Protein AF-A0A7X9XDW2-F1 (afdb_monomer)

Radius of gyration: 13.93 Å; Cα contacts (8 Å, |Δi|>4): 79; chains: 1; bounding box: 46×20×32 Å

Sequence (72 aa):
MGDVSLYTYIFIEHKVGKKAGDNARMAAEKAYQKIDDIAKKKKVKVFVKNRPLIRIKYLDDQGQLQLFKPNI

Organism: NCBI:txid694437

pLDDT: mean 74.88, std 14.26, range [36.94, 92.56]

Structure (mmCIF, N/CA/C/O backbone):
data_AF-A0A7X9XDW2-F1
#
_entry.id   AF-A0A7X9XDW2-F1
#
loop_
_atom_site.group_PDB
_atom_site.id
_atom_site.type_symbol
_atom_site.label_atom_id
_atom_site.label_alt_id
_atom_site.label_comp_id
_atom_site.label_asym_id
_atom_site.label_entity_id
_atom_site.label_seq_id
_atom_site.pdbx_PDB_ins_code
_atom_site.Cartn_x
_atom_site.Cartn_y
_atom_site.Cartn_z
_atom_site.occupancy
_atom_site.B_iso_or_equiv
_atom_site.auth_seq_id
_atom_site.auth_comp_id
_atom_site.auth_asym_id
_atom_site.auth_atom_id
_atom_site.pdbx_PDB_model_num
ATOM 1 N N . MET A 1 1 ? -26.539 -11.121 -0.773 1.00 36.94 1 MET A N 1
ATOM 2 C CA . MET A 1 1 ? -25.987 -9.757 -0.638 1.00 36.94 1 MET A CA 1
ATOM 3 C C . MET A 1 1 ? -24.478 -9.885 -0.560 1.00 36.94 1 MET A C 1
ATOM 5 O O . MET A 1 1 ? -23.986 -10.438 0.411 1.00 36.94 1 MET A O 1
ATOM 9 N N . GLY A 1 2 ? -23.765 -9.528 -1.629 1.00 42.09 2 GLY A N 1
ATOM 10 C CA . GLY A 1 2 ? -22.304 -9.578 -1.635 1.00 42.09 2 GLY A CA 1
ATOM 11 C C . GLY A 1 2 ? -21.761 -8.383 -0.866 1.00 42.09 2 GLY A C 1
ATOM 12 O O . GLY A 1 2 ? -22.078 -7.251 -1.220 1.00 42.09 2 GLY A O 1
ATOM 13 N N . ASP A 1 3 ? -20.980 -8.636 0.181 1.00 45.94 3 ASP A N 1
ATOM 14 C CA . ASP A 1 3 ? -20.171 -7.620 0.852 1.00 45.94 3 ASP A CA 1
ATOM 15 C C . ASP A 1 3 ? -19.247 -6.968 -0.187 1.00 45.94 3 ASP A C 1
ATOM 17 O O . ASP A 1 3 ? -18.171 -7.485 -0.505 1.00 45.94 3 ASP A O 1
ATOM 21 N N . VAL A 1 4 ? -19.656 -5.825 -0.742 1.00 45.72 4 VAL A N 1
ATOM 22 C CA . VAL A 1 4 ? -18.746 -4.950 -1.482 1.00 45.72 4 VAL A CA 1
ATOM 23 C C . VAL A 1 4 ? -17.859 -4.298 -0.432 1.00 45.72 4 VAL A C 1
ATOM 25 O O . VAL A 1 4 ? -18.123 -3.210 0.071 1.00 45.72 4 VAL A O 1
ATOM 28 N N . SER A 1 5 ? -16.806 -5.017 -0.055 1.00 54.66 5 SER A N 1
ATOM 29 C CA . SER A 1 5 ? -15.694 -4.447 0.690 1.00 54.66 5 SER A CA 1
ATOM 30 C C . SER A 1 5 ? -15.057 -3.399 -0.222 1.00 54.66 5 SER A C 1
ATOM 32 O O . SER A 1 5 ? -14.293 -3.751 -1.120 1.00 54.66 5 SER A O 1
ATOM 34 N N . LEU A 1 6 ? -15.422 -2.126 -0.062 1.00 52.53 6 LEU A N 1
ATOM 35 C CA . LEU A 1 6 ? -14.801 -1.015 -0.781 1.00 52.53 6 LEU A CA 1
ATOM 36 C C . LEU A 1 6 ? -13.319 -0.972 -0.383 1.00 52.53 6 LEU A C 1
ATOM 38 O O . LEU A 1 6 ? -12.952 -0.472 0.677 1.00 52.53 6 LEU A O 1
ATOM 42 N N . TYR A 1 7 ? -12.467 -1.584 -1.203 1.00 58.41 7 TYR A N 1
ATOM 43 C CA . TYR A 1 7 ? -11.025 -1.523 -1.022 1.00 58.41 7 TYR A CA 1
ATOM 44 C C . TYR A 1 7 ? -10.532 -0.185 -1.560 1.00 58.41 7 TYR A C 1
ATOM 46 O O . TYR A 1 7 ? -10.645 0.085 -2.756 1.00 58.41 7 TYR A O 1
ATOM 54 N N . THR A 1 8 ? -9.952 0.635 -0.689 1.00 75.75 8 THR A N 1
ATOM 55 C CA . THR A 1 8 ? -9.291 1.868 -1.117 1.00 75.75 8 THR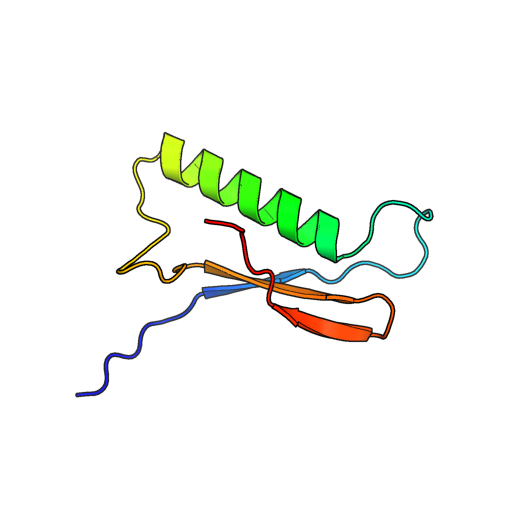 A CA 1
ATOM 56 C C . THR A 1 8 ? -7.884 1.529 -1.597 1.00 75.75 8 THR A C 1
ATOM 58 O O . THR A 1 8 ? -7.071 0.970 -0.852 1.00 75.75 8 THR A O 1
ATOM 61 N N . TYR A 1 9 ? -7.601 1.855 -2.857 1.00 74.62 9 TYR A N 1
ATOM 62 C CA . TYR A 1 9 ? -6.289 1.670 -3.465 1.00 74.62 9 TYR A CA 1
ATOM 63 C C . TYR A 1 9 ? -5.529 2.989 -3.482 1.00 74.62 9 TYR A C 1
ATOM 65 O O . TYR A 1 9 ? -6.052 4.009 -3.925 1.00 74.62 9 TYR A O 1
ATOM 73 N N . ILE A 1 10 ? -4.276 2.943 -3.044 1.00 77.44 10 ILE A N 1
ATOM 74 C CA . ILE A 1 10 ? -3.314 4.020 -3.264 1.00 77.44 10 ILE A CA 1
ATOM 75 C C . ILE A 1 10 ? -2.337 3.515 -4.318 1.00 77.44 10 ILE A C 1
ATOM 77 O O . ILE A 1 10 ? -1.698 2.475 -4.136 1.00 77.44 10 ILE A O 1
ATOM 81 N N . PHE A 1 11 ? -2.258 4.232 -5.434 1.00 77.06 11 PHE A N 1
ATOM 82 C CA . PHE A 1 11 ? -1.297 3.951 -6.488 1.00 77.06 11 PHE A CA 1
ATOM 83 C C . PHE A 1 11 ? -0.114 4.904 -6.367 1.00 77.06 11 PHE A C 1
ATOM 85 O O . PHE A 1 11 ? -0.300 6.116 -6.256 1.00 77.06 11 PHE A O 1
ATOM 92 N N . ILE A 1 12 ? 1.093 4.345 -6.355 1.00 73.00 12 ILE A N 1
ATOM 93 C CA . ILE A 1 12 ? 2.335 5.108 -6.284 1.00 73.00 12 ILE A CA 1
ATOM 94 C C . ILE A 1 12 ? 3.089 4.887 -7.587 1.00 73.00 12 ILE A C 1
ATOM 96 O O . ILE A 1 12 ? 3.652 3.820 -7.833 1.00 73.00 12 ILE A O 1
ATOM 100 N N . GLU A 1 13 ? 3.085 5.924 -8.415 1.00 65.50 13 GLU A N 1
ATOM 101 C CA . GLU A 1 13 ? 3.898 6.002 -9.618 1.00 65.50 13 GLU A CA 1
ATOM 102 C C . GLU A 1 13 ? 5.247 6.626 -9.261 1.00 65.50 13 GLU A C 1
ATOM 104 O O . GLU A 1 13 ? 5.321 7.747 -8.747 1.00 65.50 13 GLU A O 1
ATOM 109 N N . HIS A 1 14 ? 6.330 5.895 -9.505 1.00 63.44 14 HIS A N 1
ATOM 110 C CA . HIS A 1 14 ? 7.668 6.438 -9.341 1.00 63.44 14 HIS A CA 1
ATOM 111 C C . HIS A 1 14 ? 8.120 7.075 -10.657 1.00 63.44 14 HIS A C 1
ATOM 113 O O . HIS A 1 14 ? 8.113 6.424 -11.699 1.00 63.44 14 HIS A O 1
ATOM 119 N N . LYS A 1 15 ? 8.522 8.355 -10.623 1.00 59.53 15 LYS A N 1
ATOM 120 C CA . LYS A 1 15 ? 9.071 9.030 -11.806 1.00 59.53 15 LYS A CA 1
ATOM 121 C C . LYS A 1 15 ? 10.412 8.399 -12.172 1.00 59.53 15 LYS A C 1
ATOM 123 O O . LYS A 1 15 ? 11.394 8.544 -11.443 1.00 59.53 15 LYS A O 1
ATOM 128 N N . VAL A 1 16 ? 10.437 7.726 -13.316 1.00 56.50 16 VAL A N 1
ATOM 129 C CA . VAL A 1 16 ? 11.636 7.134 -13.916 1.00 56.50 16 VAL A CA 1
ATOM 130 C C . VAL A 1 16 ? 12.694 8.232 -14.106 1.00 56.50 16 VAL A C 1
ATOM 132 O O . VAL A 1 16 ? 12.393 9.286 -14.664 1.00 56.50 16 VAL A O 1
ATOM 135 N N . GLY A 1 17 ? 13.916 8.019 -13.600 1.00 54.66 17 GLY A N 1
ATOM 136 C CA . GLY A 1 17 ? 15.047 8.945 -13.789 1.00 54.66 17 GLY A CA 1
ATOM 137 C C . GLY A 1 17 ? 15.635 9.614 -12.536 1.00 54.66 17 GLY A C 1
ATOM 138 O O . GLY A 1 17 ? 16.485 10.492 -12.677 1.00 54.66 17 GLY A O 1
ATOM 139 N N . LYS A 1 18 ? 15.247 9.227 -11.310 1.00 51.09 18 LYS A N 1
ATOM 140 C CA . LYS A 1 18 ? 15.947 9.655 -10.080 1.00 51.09 18 LYS A CA 1
ATOM 141 C C . LYS A 1 18 ? 16.773 8.520 -9.466 1.00 51.09 18 LYS A C 1
ATOM 143 O O . LYS A 1 18 ? 16.380 7.366 -9.527 1.00 51.09 18 LYS A O 1
ATOM 148 N N . LYS A 1 19 ? 17.944 8.918 -8.945 1.00 49.03 19 LYS A N 1
ATOM 149 C CA . LYS A 1 19 ? 19.073 8.142 -8.394 1.00 49.03 19 LYS A CA 1
ATOM 150 C C . LYS A 1 19 ? 18.760 6.696 -7.979 1.00 49.03 19 LYS A C 1
ATOM 152 O O . LYS A 1 19 ? 17.848 6.452 -7.197 1.00 49.03 19 LYS A O 1
ATOM 157 N N . ALA A 1 20 ? 19.629 5.781 -8.419 1.00 45.91 20 ALA A N 1
ATOM 158 C CA . ALA A 1 20 ? 19.730 4.412 -7.922 1.00 45.91 20 ALA A CA 1
ATOM 159 C C . ALA A 1 20 ? 19.711 4.402 -6.383 1.00 45.91 20 ALA A C 1
ATOM 161 O O . ALA A 1 20 ? 20.636 4.911 -5.749 1.00 45.91 20 ALA A O 1
ATOM 162 N N . GLY A 1 21 ? 18.629 3.890 -5.795 1.00 50.97 21 GLY A N 1
ATOM 163 C CA . GLY A 1 21 ? 18.478 3.779 -4.343 1.00 50.97 21 GLY A CA 1
ATOM 164 C C . GLY A 1 21 ? 17.057 3.983 -3.820 1.00 50.97 21 GLY A C 1
ATOM 165 O O . GLY A 1 21 ? 16.709 3.352 -2.835 1.00 50.97 21 GLY A O 1
ATOM 166 N N . ASP A 1 22 ? 16.220 4.791 -4.479 1.00 57.97 22 ASP A N 1
ATOM 167 C CA . ASP A 1 22 ? 14.792 4.924 -4.147 1.00 57.97 22 ASP A CA 1
ATOM 168 C C . ASP A 1 22 ? 13.966 4.245 -5.251 1.00 57.97 22 ASP A C 1
ATOM 170 O O . ASP A 1 22 ? 13.703 4.835 -6.295 1.00 57.97 22 ASP A O 1
ATOM 174 N N . ASN A 1 23 ? 13.584 2.981 -5.055 1.00 73.94 23 ASN A N 1
ATOM 175 C CA . ASN A 1 23 ? 12.665 2.292 -5.966 1.00 73.94 23 ASN A CA 1
ATOM 176 C C . ASN A 1 23 ? 11.205 2.485 -5.515 1.00 73.94 23 ASN A C 1
ATOM 178 O O . ASN A 1 23 ? 10.911 2.811 -4.360 1.00 73.94 23 ASN A O 1
ATOM 182 N N . ALA A 1 24 ? 10.254 2.277 -6.426 1.00 80.38 24 ALA A N 1
ATOM 183 C CA . ALA A 1 24 ? 8.829 2.461 -6.143 1.00 80.38 24 ALA A CA 1
ATOM 184 C C . ALA A 1 24 ? 8.326 1.594 -4.970 1.00 80.38 24 ALA A C 1
ATOM 186 O O . ALA A 1 24 ? 7.401 1.982 -4.252 1.00 80.38 24 ALA A O 1
ATOM 187 N N . ARG A 1 25 ? 8.980 0.449 -4.726 1.00 83.94 25 ARG A N 1
ATOM 188 C CA . ARG A 1 25 ? 8.735 -0.412 -3.565 1.00 83.94 25 ARG A CA 1
ATOM 189 C C . ARG A 1 25 ? 9.019 0.318 -2.250 1.00 83.94 25 ARG A C 1
ATOM 191 O O . ARG A 1 25 ? 8.178 0.276 -1.356 1.00 83.94 25 ARG A O 1
ATOM 198 N N . MET A 1 26 ? 10.157 1.001 -2.126 1.00 84.00 26 MET A N 1
ATOM 199 C CA . MET A 1 26 ? 10.491 1.782 -0.927 1.00 84.00 26 MET A CA 1
ATOM 200 C C . MET A 1 26 ? 9.518 2.942 -0.709 1.00 84.00 26 MET A C 1
ATOM 202 O O . MET A 1 26 ? 9.169 3.256 0.430 1.00 84.00 26 MET A O 1
ATOM 206 N N . ALA A 1 27 ? 9.041 3.573 -1.785 1.00 84.00 27 ALA A N 1
ATOM 207 C CA . ALA A 1 27 ? 7.995 4.589 -1.685 1.00 84.00 27 ALA A CA 1
ATOM 208 C C . ALA A 1 27 ? 6.677 3.992 -1.157 1.00 84.00 27 ALA A C 1
ATOM 210 O O . ALA A 1 27 ? 6.036 4.592 -0.291 1.00 84.00 27 ALA A O 1
ATOM 211 N N . ALA A 1 28 ? 6.308 2.792 -1.617 1.00 86.62 28 ALA A N 1
ATOM 212 C CA . ALA A 1 28 ? 5.151 2.060 -1.11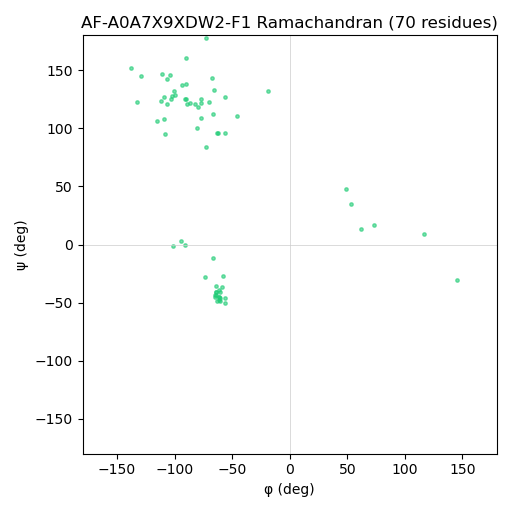0 1.00 86.62 28 ALA A CA 1
ATOM 213 C C . ALA A 1 28 ? 5.287 1.660 0.363 1.00 86.62 28 ALA A C 1
ATOM 215 O O . ALA A 1 28 ? 4.336 1.829 1.127 1.00 86.62 28 ALA A O 1
ATOM 216 N N . GLU A 1 29 ? 6.468 1.216 0.782 1.00 87.38 29 GLU A N 1
ATOM 217 C CA . GLU A 1 29 ? 6.764 0.897 2.179 1.00 87.38 29 GLU A CA 1
ATOM 218 C C . G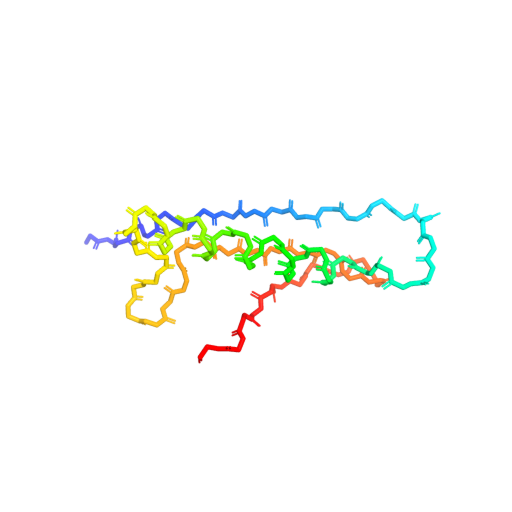LU A 1 29 ? 6.658 2.129 3.090 1.00 87.38 29 GLU A C 1
ATOM 220 O O . GLU A 1 29 ? 5.937 2.101 4.090 1.00 87.38 29 GLU A O 1
ATOM 225 N N . LYS A 1 30 ? 7.287 3.249 2.706 1.00 87.56 30 LYS A N 1
ATOM 226 C CA . LYS A 1 30 ? 7.209 4.524 3.444 1.00 87.56 30 LYS A CA 1
ATOM 227 C C . LYS A 1 30 ? 5.769 5.041 3.538 1.00 87.56 30 LYS A C 1
ATOM 229 O O . LYS A 1 30 ? 5.364 5.561 4.579 1.00 87.56 30 LYS A O 1
ATOM 234 N N . ALA A 1 31 ? 4.991 4.923 2.461 1.00 86.75 31 ALA A N 1
ATOM 235 C CA . ALA A 1 31 ? 3.582 5.308 2.459 1.00 86.75 31 ALA A CA 1
ATOM 236 C C . ALA A 1 31 ? 2.767 4.441 3.428 1.00 86.75 31 ALA A C 1
ATOM 238 O O . ALA A 1 31 ? 1.976 4.976 4.206 1.00 86.75 31 ALA A O 1
ATOM 239 N N . TYR A 1 32 ? 3.004 3.128 3.426 1.00 88.00 32 TYR A N 1
ATOM 240 C CA . TYR A 1 32 ? 2.358 2.207 4.352 1.00 88.00 32 TYR A CA 1
ATOM 241 C C . TYR A 1 32 ? 2.679 2.543 5.815 1.00 88.00 32 TYR A C 1
ATOM 243 O O . TYR A 1 32 ? 1.754 2.689 6.612 1.00 88.00 32 TYR A O 1
ATOM 251 N N . GLN A 1 33 ? 3.957 2.746 6.159 1.00 88.44 33 GLN A N 1
ATOM 252 C CA . GLN A 1 33 ? 4.371 3.131 7.517 1.00 88.44 33 GLN A CA 1
ATOM 253 C C . GLN A 1 33 ? 3.681 4.413 7.991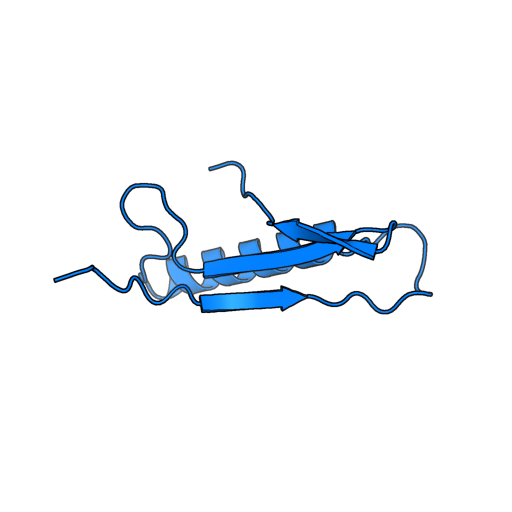 1.00 88.44 33 GLN A C 1
ATOM 255 O O . GLN A 1 33 ? 3.105 4.435 9.074 1.00 88.44 33 GLN A O 1
ATOM 260 N N . LYS A 1 34 ? 3.635 5.457 7.153 1.00 89.75 34 LYS A N 1
ATOM 261 C CA . LYS A 1 34 ? 2.938 6.706 7.507 1.00 89.75 34 LYS A CA 1
ATOM 262 C C . LYS A 1 34 ? 1.444 6.502 7.758 1.00 89.75 34 LYS A C 1
ATOM 264 O O . LYS A 1 34 ? 0.885 7.136 8.652 1.00 89.75 34 LYS A O 1
ATOM 269 N N . ILE A 1 35 ? 0.788 5.657 6.964 1.00 87.19 35 ILE A N 1
ATOM 270 C CA . ILE A 1 35 ? -0.634 5.340 7.148 1.00 87.19 35 ILE A CA 1
ATOM 271 C C . ILE A 1 35 ? -0.840 4.610 8.476 1.00 87.19 35 ILE A C 1
ATOM 273 O O . ILE A 1 35 ? -1.743 4.980 9.226 1.00 87.19 35 ILE A O 1
ATOM 277 N N . ASP A 1 36 ? 0.001 3.623 8.781 1.00 86.75 36 ASP A N 1
ATOM 278 C CA . ASP A 1 36 ? -0.055 2.869 10.034 1.00 86.75 36 ASP A CA 1
ATOM 279 C C . ASP A 1 36 ? 0.175 3.774 11.258 1.00 86.75 36 ASP A C 1
ATOM 281 O O . ASP A 1 36 ? -0.615 3.752 12.205 1.00 86.75 36 ASP A O 1
ATOM 285 N N . ASP A 1 37 ? 1.170 4.662 11.209 1.00 90.00 37 ASP A N 1
ATOM 286 C CA . ASP A 1 37 ? 1.460 5.626 12.278 1.00 90.00 37 ASP A CA 1
ATOM 287 C C . ASP A 1 37 ? 0.284 6.579 12.540 1.00 90.00 37 ASP A C 1
ATOM 289 O O . ASP A 1 37 ? -0.117 6.811 13.688 1.00 90.00 37 ASP A O 1
ATOM 293 N N . ILE A 1 38 ? -0.313 7.126 11.474 1.00 89.00 38 ILE A N 1
ATOM 294 C CA . ILE A 1 38 ? -1.482 8.008 11.581 1.00 89.00 38 ILE A CA 1
ATOM 295 C C . ILE A 1 38 ? -2.682 7.233 12.129 1.00 89.00 38 ILE A C 1
ATOM 297 O O . ILE A 1 38 ? -3.390 7.742 13.003 1.00 89.00 38 ILE A O 1
ATOM 301 N N . ALA A 1 39 ? -2.910 6.011 11.649 1.00 87.75 39 ALA A N 1
ATOM 302 C CA . ALA A 1 39 ? -4.004 5.165 12.104 1.00 87.75 39 ALA A CA 1
ATOM 303 C C . ALA A 1 39 ? -3.878 4.832 13.595 1.00 87.75 39 ALA A C 1
ATOM 305 O O . ALA A 1 39 ? -4.845 5.019 14.338 1.00 87.75 39 ALA A O 1
ATOM 306 N N . LYS A 1 40 ? -2.677 4.457 14.055 1.00 87.69 40 LYS A N 1
ATOM 307 C CA . LYS A 1 40 ? -2.355 4.262 15.478 1.00 87.69 40 LYS A CA 1
ATOM 308 C C . LYS A 1 40 ? -2.641 5.522 16.289 1.00 87.69 40 LYS A C 1
ATOM 310 O O . LYS A 1 40 ? -3.382 5.462 17.271 1.00 87.69 40 LYS A O 1
ATOM 315 N N . LYS A 1 41 ? -2.145 6.683 15.843 1.00 92.56 41 LYS A N 1
ATOM 316 C CA . LYS A 1 41 ? -2.378 7.980 16.508 1.00 92.56 41 LYS A CA 1
ATOM 317 C C . LYS A 1 41 ? -3.865 8.334 16.604 1.00 92.56 41 LYS A C 1
ATOM 319 O O . LYS A 1 41 ? -4.297 8.924 17.592 1.00 92.56 41 LYS A O 1
ATOM 324 N N . LYS A 1 42 ? -4.652 7.995 15.582 1.00 91.62 42 LYS A N 1
ATOM 325 C CA . LYS A 1 42 ? -6.095 8.275 15.506 1.00 91.62 42 LYS A CA 1
ATOM 326 C C . LYS A 1 42 ? -6.971 7.150 16.069 1.00 91.62 42 LYS A C 1
ATOM 328 O O . LYS A 1 42 ? -8.187 7.305 16.075 1.00 91.62 42 LYS A O 1
ATOM 333 N N . LYS A 1 43 ? -6.380 6.046 16.548 1.00 88.38 43 LYS A N 1
ATOM 334 C CA . LYS A 1 43 ? -7.085 4.826 16.988 1.00 88.38 43 LYS A CA 1
ATOM 335 C C . LYS A 1 43 ? -8.043 4.268 15.920 1.00 88.38 43 LYS A C 1
ATOM 337 O O . LYS A 1 43 ? -9.099 3.726 16.240 1.00 88.38 43 LYS A O 1
ATOM 342 N N . VAL A 1 44 ? -7.672 4.399 14.647 1.00 85.19 44 VAL A N 1
ATOM 343 C CA . VAL A 1 44 ? -8.427 3.874 13.502 1.00 85.19 44 VAL A CA 1
ATOM 344 C C . VAL A 1 44 ? -7.884 2.496 13.137 1.00 85.19 44 VAL A C 1
ATOM 346 O O . VAL A 1 44 ? -6.674 2.283 13.101 1.00 85.19 44 VAL A O 1
ATOM 349 N N . LYS A 1 45 ? -8.774 1.545 12.846 1.00 78.81 45 LYS A N 1
ATOM 350 C CA . LYS A 1 45 ? -8.376 0.219 12.362 1.00 78.81 45 LYS A CA 1
ATOM 351 C C . LYS A 1 45 ? -7.991 0.308 10.887 1.00 78.81 45 LYS A C 1
ATOM 353 O O . LYS A 1 45 ? -8.804 0.726 10.073 1.00 78.81 45 LYS A O 1
ATOM 358 N N . VAL A 1 46 ? -6.786 -0.141 10.544 1.00 77.5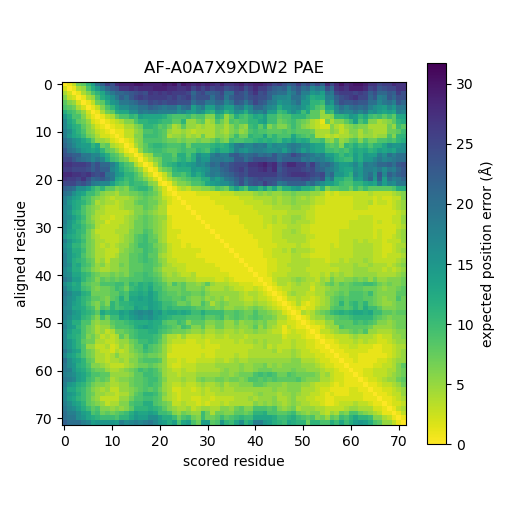6 46 VAL A N 1
ATOM 359 C CA . VAL A 1 46 ? -6.323 -0.315 9.150 1.00 77.56 46 VAL A CA 1
ATOM 360 C C . VAL A 1 46 ? -6.381 -1.772 8.678 1.00 77.56 46 VAL A C 1
ATOM 362 O O . VAL A 1 46 ? -6.136 -2.055 7.508 1.00 77.56 46 VAL A O 1
ATOM 365 N N . PHE A 1 47 ? -6.798 -2.683 9.566 1.00 74.75 47 PHE A N 1
ATOM 366 C CA . PHE A 1 47 ? -6.984 -4.110 9.308 1.00 74.75 47 PHE A CA 1
ATOM 367 C C . PHE A 1 47 ? -8.353 -4.604 9.762 1.00 74.75 47 PHE A C 1
ATOM 369 O O . PHE A 1 47 ? -8.856 -4.210 10.816 1.00 74.75 47 PHE A O 1
ATOM 376 N N . VAL A 1 48 ? -8.913 -5.547 9.004 1.00 78.25 48 VAL A N 1
ATOM 377 C CA . VAL A 1 48 ? -10.071 -6.354 9.405 1.00 78.25 48 VAL A CA 1
ATOM 378 C C . VAL A 1 48 ? -9.759 -7.814 9.106 1.00 78.25 48 VAL A C 1
ATOM 380 O O . VAL A 1 48 ? -9.473 -8.150 7.960 1.00 78.25 48 VAL A O 1
ATOM 383 N N . LYS A 1 49 ? -9.814 -8.692 10.119 1.00 75.50 49 LYS A N 1
ATOM 384 C CA . LYS A 1 49 ? -9.543 -10.139 9.971 1.00 75.50 49 LYS A CA 1
ATOM 385 C C . LYS A 1 49 ? -8.237 -10.416 9.195 1.00 75.50 49 LYS A C 1
ATOM 387 O O . LYS A 1 49 ? -8.238 -11.173 8.228 1.00 75.50 49 LYS A O 1
ATOM 392 N N . ASN A 1 50 ? -7.151 -9.733 9.568 1.00 71.62 50 ASN A N 1
ATOM 393 C CA . ASN A 1 50 ? -5.827 -9.799 8.923 1.00 71.62 50 ASN A CA 1
ATOM 394 C C . ASN A 1 50 ? -5.779 -9.340 7.453 1.00 71.62 50 ASN A C 1
ATOM 396 O O . ASN A 1 50 ? -4.790 -9.563 6.761 1.00 71.62 50 ASN A O 1
ATOM 400 N N . ARG A 1 51 ? -6.825 -8.672 6.953 1.00 71.75 51 ARG A N 1
ATOM 401 C CA . ARG A 1 51 ? -6.826 -8.054 5.623 1.00 71.75 51 ARG A CA 1
ATOM 402 C C . ARG A 1 51 ? -6.617 -6.546 5.754 1.00 71.75 51 ARG A C 1
ATOM 404 O O . ARG A 1 51 ? -7.372 -5.918 6.502 1.00 71.75 51 ARG A O 1
ATOM 411 N N . PRO A 1 52 ? -5.642 -5.955 5.039 1.00 76.38 52 PRO A N 1
ATOM 412 C CA . PRO A 1 52 ? -5.478 -4.510 5.029 1.00 76.38 52 PRO A CA 1
ATOM 413 C C . PRO A 1 52 ? -6.686 -3.862 4.350 1.00 76.38 52 PRO A C 1
ATOM 415 O O . PRO A 1 52 ? -7.113 -4.294 3.272 1.00 76.38 52 PRO A O 1
ATOM 418 N N . LEU A 1 53 ? -7.229 -2.823 4.981 1.00 81.19 53 LEU A N 1
ATOM 419 C CA . LEU A 1 53 ? -8.293 -1.995 4.408 1.00 81.19 53 LEU A CA 1
ATOM 420 C C . LEU A 1 53 ? -7.763 -1.077 3.302 1.00 81.19 53 LEU A C 1
ATOM 422 O O . LEU A 1 53 ? -8.494 -0.743 2.373 1.00 81.19 53 LEU A O 1
ATOM 426 N N . ILE A 1 54 ? -6.481 -0.712 3.384 1.00 82.19 54 ILE A N 1
ATOM 427 C CA . ILE A 1 54 ? -5.788 0.111 2.394 1.00 82.19 54 ILE A CA 1
ATOM 428 C C . ILE A 1 54 ? -4.745 -0.751 1.695 1.00 82.19 54 ILE A C 1
ATOM 430 O O . ILE A 1 54 ? -3.871 -1.335 2.335 1.00 82.19 54 ILE A O 1
ATOM 434 N N . ARG A 1 55 ? -4.831 -0.828 0.367 1.00 85.56 55 ARG A N 1
ATOM 435 C CA . ARG A 1 55 ? -3.889 -1.587 -0.464 1.00 85.56 55 ARG A CA 1
ATOM 436 C C . ARG A 1 55 ? -3.024 -0.617 -1.254 1.00 85.56 55 ARG A C 1
ATOM 438 O O . ARG A 1 55 ? -3.553 0.231 -1.969 1.00 85.56 55 ARG A O 1
ATOM 445 N N . ILE A 1 56 ? -1.708 -0.766 -1.154 1.00 86.00 56 ILE A N 1
ATOM 446 C CA . ILE A 1 56 ? -0.758 0.077 -1.883 1.00 86.00 56 ILE A CA 1
ATOM 447 C C . ILE A 1 56 ? -0.209 -0.712 -3.064 1.00 86.00 56 ILE A C 1
ATOM 449 O O . ILE A 1 56 ? 0.304 -1.817 -2.887 1.00 86.00 56 ILE A O 1
ATOM 453 N N . LYS A 1 57 ? -0.336 -0.157 -4.268 1.00 87.12 57 LYS A N 1
ATOM 454 C CA . LYS A 1 57 ? 0.273 -0.709 -5.480 1.00 87.12 57 LYS A CA 1
ATOM 455 C C . LYS A 1 57 ? 1.393 0.204 -5.967 1.00 87.12 57 LYS A C 1
ATOM 457 O O . LYS A 1 57 ? 1.282 1.423 -5.840 1.00 87.12 57 LYS A O 1
ATOM 462 N N . TYR A 1 58 ? 2.431 -0.383 -6.546 1.00 86.12 58 TYR A N 1
ATOM 463 C CA . TYR A 1 58 ? 3.562 0.334 -7.132 1.00 86.12 58 TYR A CA 1
ATOM 464 C C . TYR A 1 58 ? 3.970 -0.311 -8.457 1.00 86.12 58 T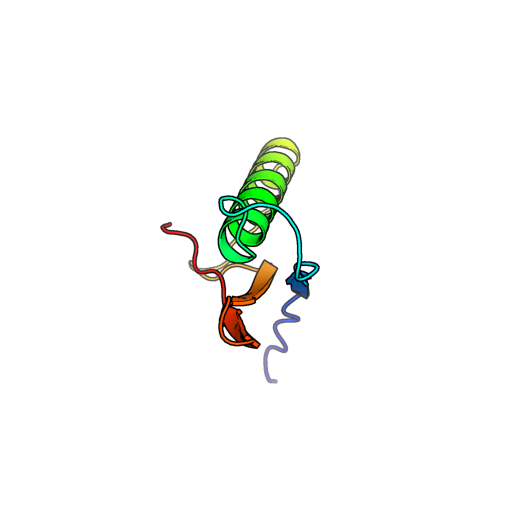YR A C 1
ATOM 466 O O . TYR A 1 58 ? 3.744 -1.503 -8.648 1.00 86.12 58 TYR A O 1
ATOM 474 N N . LEU A 1 59 ? 4.545 0.467 -9.371 1.00 83.06 59 LEU A N 1
ATOM 475 C CA . LEU A 1 59 ? 5.201 -0.069 -10.566 1.00 83.06 59 LEU A CA 1
ATOM 476 C C . LEU A 1 59 ? 6.644 -0.412 -10.221 1.00 83.06 59 LEU A C 1
ATOM 478 O O . LEU A 1 59 ? 7.368 0.461 -9.751 1.00 83.06 59 LEU A O 1
ATOM 482 N N . ASP A 1 60 ? 7.053 -1.661 -10.404 1.00 81.06 60 ASP A N 1
ATOM 483 C CA . ASP A 1 60 ? 8.456 -2.035 -10.233 1.00 81.06 60 ASP A CA 1
ATOM 484 C C . ASP A 1 60 ? 9.338 -1.518 -11.381 1.00 81.06 60 ASP A C 1
ATOM 486 O O . ASP A 1 60 ? 8.869 -0.893 -12.335 1.00 81.06 60 ASP A O 1
ATOM 490 N N . ASP A 1 61 ? 10.642 -1.774 -11.279 1.00 77.94 61 ASP A N 1
ATOM 491 C CA . ASP A 1 61 ? 11.637 -1.294 -12.243 1.00 77.94 61 ASP A CA 1
ATOM 492 C C . ASP A 1 61 ? 11.475 -1.933 -13.640 1.00 77.94 61 ASP A C 1
ATOM 494 O O . ASP A 1 61 ? 12.070 -1.461 -14.607 1.00 77.94 61 ASP A O 1
ATOM 498 N N . GLN A 1 62 ? 10.652 -2.982 -13.767 1.00 81.75 62 GLN A N 1
ATOM 499 C CA . GLN A 1 62 ? 10.270 -3.602 -15.039 1.00 81.75 62 GLN A CA 1
ATOM 500 C C . GLN A 1 62 ? 8.945 -3.046 -15.586 1.00 81.75 62 GLN A C 1
ATOM 502 O O . GLN A 1 62 ? 8.449 -3.522 -16.607 1.00 81.75 62 GLN A O 1
ATOM 507 N N . GLY A 1 63 ? 8.352 -2.055 -14.914 1.00 77.94 63 GLY A N 1
ATOM 508 C CA . GLY A 1 63 ? 7.051 -1.496 -15.267 1.00 77.9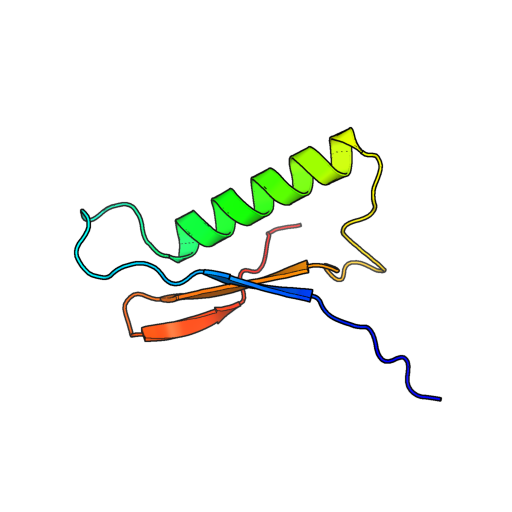4 63 GLY A CA 1
ATOM 509 C C . GLY A 1 63 ? 5.881 -2.421 -14.927 1.00 77.94 63 GLY A C 1
ATOM 510 O O . GLY A 1 63 ? 4.782 -2.217 -15.447 1.00 77.94 63 GLY A O 1
ATOM 511 N N . GLN A 1 64 ? 6.075 -3.433 -14.075 1.00 82.69 64 GLN A N 1
ATOM 512 C CA . GLN A 1 64 ? 4.992 -4.318 -13.658 1.00 82.69 64 GLN A CA 1
ATOM 513 C C . GLN A 1 64 ? 4.304 -3.789 -12.403 1.00 82.69 64 GLN A C 1
ATOM 515 O O . GLN A 1 64 ? 4.928 -3.318 -11.451 1.00 82.69 64 GLN A O 1
ATOM 520 N N . LEU A 1 65 ? 2.976 -3.884 -12.393 1.00 84.62 65 LEU A N 1
ATOM 521 C CA . LEU A 1 65 ? 2.156 -3.450 -11.272 1.00 84.62 65 LEU A CA 1
ATOM 522 C C . LEU A 1 65 ? 2.214 -4.472 -10.130 1.00 84.62 65 LEU A C 1
ATOM 524 O O . LEU A 1 65 ? 1.594 -5.532 -10.203 1.00 84.62 65 LEU A O 1
ATOM 528 N N . GLN A 1 66 ? 2.876 -4.110 -9.038 1.00 86.44 66 GLN A N 1
ATOM 529 C CA . GLN A 1 66 ? 3.017 -4.935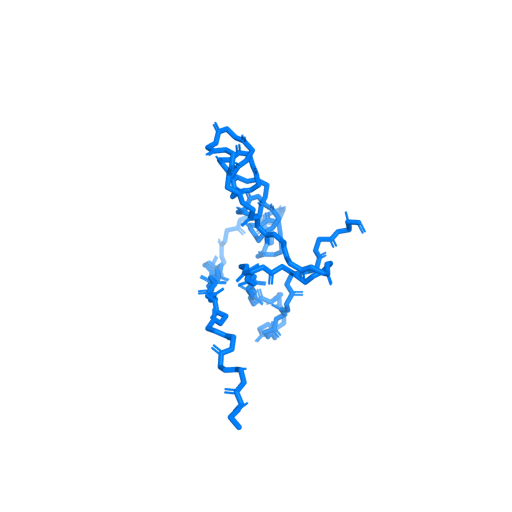 -7.845 1.00 86.44 66 GLN A CA 1
ATOM 530 C C . GLN A 1 66 ? 2.105 -4.458 -6.713 1.00 86.44 66 GLN A C 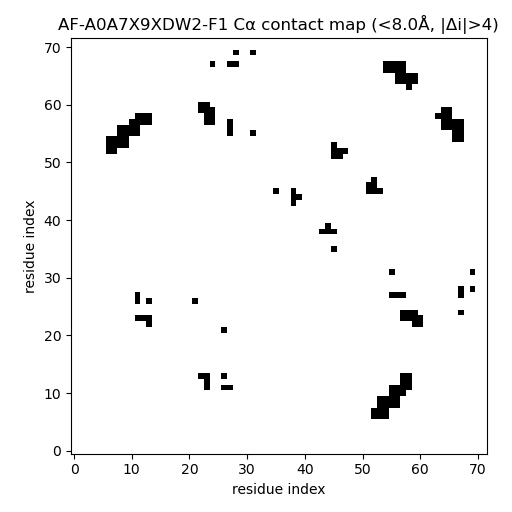1
ATOM 532 O O . GLN A 1 66 ? 1.868 -3.263 -6.522 1.00 86.44 66 GLN A O 1
ATOM 537 N N . LEU A 1 67 ? 1.607 -5.404 -5.915 1.00 85.69 67 LEU A N 1
ATOM 538 C CA . LEU A 1 67 ? 0.936 -5.113 -4.648 1.00 85.69 67 LEU A CA 1
ATOM 539 C C . LEU A 1 67 ? 1.972 -5.117 -3.519 1.00 85.69 67 LEU A C 1
ATOM 541 O O . LEU A 1 67 ? 2.649 -6.123 -3.305 1.00 85.69 67 LEU A O 1
ATOM 545 N N . PHE A 1 68 ? 2.055 -4.030 -2.753 1.00 84.75 68 PHE A N 1
ATOM 546 C CA . PHE A 1 68 ? 2.830 -4.015 -1.519 1.00 84.75 68 PHE A CA 1
ATOM 547 C C . PHE A 1 68 ? 2.144 -4.888 -0.463 1.00 84.75 68 PHE A C 1
ATOM 549 O O . PHE A 1 68 ? 0.980 -4.672 -0.114 1.00 84.75 68 PHE A O 1
ATOM 556 N N . LYS A 1 69 ? 2.877 -5.885 0.035 1.00 81.56 69 LYS A N 1
ATOM 557 C CA . LYS A 1 69 ? 2.459 -6.768 1.125 1.00 81.56 69 LYS A CA 1
ATOM 558 C C . LYS A 1 69 ? 3.306 -6.419 2.348 1.00 81.56 69 LYS A C 1
ATOM 560 O O . LYS A 1 69 ? 4.501 -6.714 2.327 1.00 81.56 69 LYS A O 1
ATOM 565 N N . PRO A 1 70 ? 2.737 -5.772 3.374 1.00 70.69 70 PRO A N 1
ATOM 566 C CA . PRO A 1 70 ? 3.464 -5.550 4.609 1.00 70.69 70 PRO A CA 1
ATOM 567 C C . PRO A 1 70 ? 3.685 -6.907 5.289 1.00 70.69 70 PRO A C 1
ATOM 569 O O . PRO A 1 70 ? 2.821 -7.782 5.211 1.00 70.69 70 PRO A O 1
ATOM 572 N N . ASN A 1 71 ? 4.842 -7.091 5.922 1.00 65.06 71 ASN A N 1
ATOM 573 C CA . ASN A 1 71 ? 5.101 -8.256 6.765 1.00 65.06 71 ASN A CA 1
ATOM 574 C C . ASN A 1 71 ? 4.437 -7.967 8.119 1.00 65.06 71 ASN A C 1
ATOM 576 O O . ASN A 1 71 ? 4.949 -7.145 8.878 1.00 65.06 71 ASN A O 1
ATOM 580 N N . ILE A 1 72 ? 3.251 -8.533 8.346 1.00 60.00 72 ILE A N 1
ATOM 581 C CA . ILE A 1 72 ? 2.398 -8.276 9.519 1.00 60.00 72 ILE A CA 1
ATOM 582 C C . ILE A 1 72 ? 2.222 -9.580 10.277 1.00 60.00 72 ILE A C 1
ATOM 584 O O . ILE A 1 72 ? 1.951 -10.594 9.594 1.00 60.00 72 ILE A O 1
#

Mean predicted aligned error: 8.42 Å

Foldseek 3Di:
DDPPLPQAEDEQEDPPDDDDPDWQLNVQVVVVVVVVVVCVVVVHDQDDPNDGSYWYWYQGPVRDIDTHDDPD

Secondary structure (DSSP, 8-state):
------PEEEEE---TTS-TT--HHHHHHHHHHHHHHHHHHHT---EETTEESEEEEEE-TTS-EEE-----

Nearest PDB structures (foldseek):
  5v45-assembly2_B  TM=4.341E-01  e=8.922E+00  Homo sapiens
  5v44-assembly1_A  TM=3.831E-01  e=8.336E+00  Homo sapiens

Solvent-accessible surface area (backbone atoms only — not comparable to full-atom values): 4659 Å² total; per-residue (Å²): 135,81,84,79,74,81,68,49,73,48,79,45,83,60,76,85,89,63,67,96,86,71,48,28,62,58,54,46,51,54,51,49,51,55,51,51,54,50,26,62,77,68,72,48,81,59,59,55,96,91,37,67,48,61,46,40,34,23,39,45,100,85,70,46,83,40,74,65,76,80,94,125